Protein AF-A0A1A8B8Q4-F1 (afdb_monomer_lite)

Structure (mmCIF, N/CA/C/O backbone):
data_AF-A0A1A8B8Q4-F1
#
_entry.id   AF-A0A1A8B8Q4-F1
#
loop_
_atom_site.group_PDB
_atom_site.id
_atom_site.type_symbol
_atom_site.label_atom_id
_atom_site.label_alt_id
_atom_site.label_comp_id
_atom_site.label_asym_id
_atom_site.label_entity_id
_atom_site.label_seq_id
_atom_site.pdbx_PDB_ins_code
_atom_site.Cartn_x
_atom_site.Cartn_y
_atom_site.Cartn_z
_atom_site.occupancy
_atom_site.B_iso_or_equiv
_atom_site.auth_seq_id
_atom_site.auth_comp_id
_atom_site.auth_asym_id
_atom_site.auth_atom_id
_atom_site.pdbx_PDB_model_num
ATOM 1 N N . LEU A 1 1 ? 5.101 5.325 -27.011 1.00 56.62 1 LEU A N 1
ATOM 2 C CA . LEU A 1 1 ? 4.707 6.752 -26.921 1.00 56.62 1 LEU A CA 1
ATOM 3 C C . LEU A 1 1 ? 4.190 7.278 -28.256 1.00 56.62 1 LEU A C 1
ATOM 5 O O . LEU A 1 1 ? 3.251 8.052 -28.237 1.00 56.62 1 LEU A O 1
ATOM 9 N N . GLU A 1 2 ? 4.719 6.809 -29.390 1.00 59.22 2 GLU A N 1
ATOM 10 C CA . GLU A 1 2 ? 4.322 7.282 -30.730 1.00 59.22 2 GLU A CA 1
ATOM 11 C C . GLU A 1 2 ? 2.979 6.736 -31.257 1.00 59.22 2 GLU A C 1
ATOM 13 O O . GLU A 1 2 ? 2.455 7.255 -32.233 1.00 59.22 2 GLU A O 1
ATOM 18 N N . SER A 1 3 ? 2.385 5.727 -30.609 1.00 77.69 3 SER A N 1
ATOM 19 C CA . SER A 1 3 ? 1.062 5.183 -30.967 1.00 77.69 3 SER A CA 1
ATOM 20 C C . SER A 1 3 ? -0.109 5.796 -30.185 1.00 77.69 3 SER A C 1
ATOM 22 O O . SER A 1 3 ? -1.248 5.372 -30.359 1.00 77.69 3 SER A O 1
ATOM 24 N N . LEU A 1 4 ? 0.160 6.746 -29.284 1.00 78.12 4 LEU A N 1
ATOM 25 C CA . LEU A 1 4 ? -0.844 7.357 -28.411 1.00 78.12 4 LEU A CA 1
ATOM 26 C C . LEU A 1 4 ? -1.458 8.590 -29.074 1.00 78.12 4 LEU A C 1
ATOM 28 O O . LEU A 1 4 ? -0.743 9.486 -29.515 1.00 78.12 4 LEU A O 1
ATOM 32 N N . GLY A 1 5 ? -2.790 8.655 -29.103 1.00 88.38 5 GLY A N 1
ATOM 33 C CA . GLY A 1 5 ? -3.502 9.837 -29.585 1.00 88.38 5 GLY A CA 1
ATOM 34 C C . GLY A 1 5 ? -3.222 11.068 -28.715 1.00 88.38 5 GLY A C 1
ATOM 35 O O . GLY A 1 5 ? -2.958 10.950 -27.517 1.00 88.38 5 GLY A O 1
ATOM 36 N N . GLN A 1 6 ? -3.327 12.262 -29.305 1.00 87.94 6 GLN A N 1
ATOM 37 C CA . GLN A 1 6 ? -3.013 13.539 -28.647 1.00 87.94 6 GLN A CA 1
ATOM 38 C C . GLN A 1 6 ? -3.714 13.711 -27.288 1.00 87.94 6 GLN A C 1
ATOM 40 O O . GLN A 1 6 ? -3.076 14.125 -26.323 1.00 87.94 6 GLN A O 1
ATOM 45 N N . ASN A 1 7 ? -4.997 13.350 -27.187 1.00 87.69 7 ASN A N 1
ATOM 46 C CA . ASN A 1 7 ? -5.763 13.459 -25.939 1.00 87.69 7 ASN A CA 1
ATOM 47 C C . ASN A 1 7 ? -5.236 12.531 -24.840 1.00 87.69 7 ASN A C 1
ATOM 49 O O . ASN A 1 7 ? -5.174 12.915 -23.674 1.00 87.69 7 ASN A O 1
ATOM 53 N N . GLU A 1 8 ? -4.830 11.317 -25.205 1.00 87.50 8 GLU A N 1
ATOM 54 C CA . GLU A 1 8 ? -4.307 10.342 -24.253 1.00 87.50 8 GLU A CA 1
ATOM 55 C C . GLU A 1 8 ? -2.898 10.735 -23.793 1.00 87.50 8 GLU A C 1
ATOM 57 O O . GLU A 1 8 ? -2.572 10.627 -22.612 1.00 87.50 8 GLU A O 1
ATOM 62 N N . LEU A 1 9 ? -2.085 11.278 -24.705 1.00 86.31 9 LEU A N 1
ATOM 63 C CA . LEU A 1 9 ? -0.777 11.837 -24.379 1.00 86.31 9 LEU A CA 1
ATOM 64 C C . LEU A 1 9 ? -0.899 13.058 -23.456 1.00 86.31 9 LEU A C 1
ATOM 66 O O . LEU A 1 9 ? -0.207 13.116 -22.441 1.00 86.31 9 LEU A O 1
ATOM 70 N N . ALA A 1 10 ? -1.799 13.996 -23.769 1.00 86.25 10 ALA A N 1
ATOM 71 C CA . ALA A 1 10 ? -2.062 15.175 -22.948 1.00 86.25 10 ALA A CA 1
ATOM 72 C C . ALA A 1 10 ? -2.551 14.783 -21.547 1.00 86.25 10 ALA A C 1
ATOM 74 O O . ALA A 1 10 ? -2.015 15.270 -20.558 1.00 86.25 10 ALA A O 1
ATOM 75 N N . SER A 1 11 ? -3.493 13.838 -21.451 1.00 86.44 11 SER A N 1
ATOM 76 C CA . SER A 1 11 ? -3.987 13.329 -20.168 1.00 86.44 11 SER A CA 1
ATOM 77 C C . SER A 1 11 ? -2.879 12.664 -19.342 1.00 86.44 11 SER A C 1
ATOM 79 O O . SER A 1 11 ? -2.730 12.970 -18.159 1.00 86.44 11 SER A O 1
ATOM 81 N N . ARG A 1 12 ? -2.044 11.814 -19.960 1.00 85.69 12 ARG A N 1
ATOM 82 C CA . ARG A 1 12 ? -0.900 11.185 -19.279 1.00 85.69 12 ARG A CA 1
ATOM 83 C C . ARG A 1 12 ? 0.123 12.218 -18.818 1.00 85.69 12 ARG A C 1
ATOM 85 O O . ARG A 1 12 ? 0.610 12.100 -17.700 1.00 85.69 12 ARG A O 1
ATOM 92 N N . LEU A 1 13 ? 0.437 13.225 -19.633 1.00 84.25 13 LEU A N 1
ATOM 93 C CA . LEU A 1 13 ? 1.316 14.331 -19.240 1.00 84.25 13 LEU A CA 1
ATOM 94 C C . LEU A 1 13 ? 0.744 15.085 -18.040 1.00 84.25 13 LEU A C 1
ATOM 96 O O . LEU A 1 13 ? 1.446 15.266 -17.052 1.00 84.25 13 LEU A O 1
ATOM 100 N N . THR A 1 14 ? -0.538 15.452 -18.081 1.00 84.88 14 THR A N 1
ATOM 101 C CA . THR A 1 14 ? -1.205 16.112 -16.955 1.00 84.88 14 THR A CA 1
ATOM 102 C C . THR A 1 14 ? -1.128 15.270 -15.686 1.00 84.88 14 THR A C 1
ATOM 104 O O . THR A 1 14 ? -0.726 15.795 -14.656 1.00 84.88 14 THR A O 1
ATOM 107 N N . LEU A 1 15 ? -1.428 13.970 -15.749 1.00 80.56 15 LEU A N 1
ATOM 108 C CA . LEU A 1 15 ? -1.363 13.083 -14.582 1.00 80.56 15 LEU A CA 1
ATOM 109 C C . LEU A 1 15 ? 0.058 12.914 -14.030 1.00 80.56 15 LEU A C 1
ATOM 111 O O . LEU A 1 15 ? 0.229 12.850 -12.820 1.00 80.56 15 LEU A O 1
ATOM 115 N N . ASN A 1 16 ? 1.076 12.860 -14.893 1.00 76.75 16 ASN A N 1
ATOM 116 C CA . ASN A 1 16 ? 2.469 12.750 -14.449 1.00 76.75 16 ASN A CA 1
ATOM 117 C C . ASN A 1 16 ? 3.023 14.076 -13.900 1.00 76.75 16 ASN A C 1
ATOM 119 O O . ASN A 1 16 ? 3.941 14.056 -13.086 1.00 76.75 16 ASN A O 1
ATOM 123 N N . CYS A 1 17 ? 2.491 15.221 -14.339 1.00 75.06 17 CYS A N 1
ATOM 124 C CA . CYS A 1 17 ? 2.943 16.549 -13.914 1.00 75.06 17 CYS A CA 1
ATOM 125 C C . CYS A 1 17 ? 2.087 17.167 -12.795 1.00 75.06 17 CYS A C 1
ATOM 127 O O . CYS A 1 17 ? 2.469 18.193 -12.231 1.00 75.06 17 CYS A O 1
ATOM 129 N N . GLN A 1 18 ? 0.931 16.584 -12.472 1.00 79.19 18 GLN A N 1
ATOM 130 C CA . GLN A 1 18 ? 0.123 16.996 -11.330 1.00 79.19 18 GLN A CA 1
ATOM 131 C C . GLN A 1 18 ? 0.623 16.316 -10.058 1.00 79.19 18 GLN A C 1
ATOM 133 O O . GLN A 1 18 ? 0.455 15.114 -9.857 1.00 79.19 18 GLN A O 1
ATOM 138 N N . ASN A 1 19 ? 1.190 17.118 -9.158 1.00 68.81 19 ASN A N 1
ATOM 139 C CA . ASN A 1 19 ? 1.549 16.661 -7.823 1.00 68.81 19 ASN A CA 1
ATOM 140 C C . ASN A 1 19 ? 0.282 16.260 -7.062 1.00 68.81 19 ASN A C 1
ATOM 142 O O . ASN A 1 19 ? -0.513 17.107 -6.655 1.00 68.81 19 ASN A O 1
ATOM 146 N N . SER A 1 20 ? 0.105 14.958 -6.861 1.00 69.69 20 SER A N 1
ATOM 147 C CA . SER A 1 20 ? -0.938 14.426 -5.990 1.00 69.69 20 SER A CA 1
ATOM 148 C C . SER A 1 20 ? -0.406 14.393 -4.562 1.00 69.69 20 SER A C 1
ATOM 150 O O . SER A 1 20 ? 0.522 13.648 -4.254 1.00 69.69 20 SER A O 1
ATOM 152 N N . TYR A 1 21 ? -0.969 15.233 -3.696 1.00 80.06 21 TYR A N 1
ATOM 153 C CA . TYR A 1 21 ? -0.596 15.288 -2.287 1.00 80.06 21 TYR A CA 1
ATOM 154 C C . TYR A 1 21 ? -1.553 14.443 -1.452 1.00 80.06 21 TYR A C 1
ATOM 156 O O . TYR A 1 21 ? -2.771 14.609 -1.518 1.00 80.06 21 TYR A O 1
ATOM 164 N N . VAL A 1 22 ? -0.994 13.550 -0.640 1.00 79.25 22 VAL A N 1
ATOM 165 C CA . VAL A 1 22 ? -1.758 12.842 0.386 1.00 79.25 22 VAL A CA 1
ATOM 166 C C . VAL A 1 22 ? -1.804 13.724 1.618 1.00 79.25 22 VAL A C 1
ATOM 168 O O . VAL A 1 22 ? -0.760 14.068 2.155 1.00 79.25 22 VAL A O 1
ATOM 171 N N . GLU A 1 23 ? -3.005 14.040 2.090 1.00 84.00 23 GLU A N 1
ATOM 172 C CA . GLU A 1 23 ? -3.235 14.770 3.335 1.00 84.00 23 GLU A CA 1
ATOM 173 C C . GLU A 1 23 ? -3.130 13.824 4.548 1.00 84.00 23 GLU A C 1
ATOM 175 O O . GLU A 1 23 ? -4.103 13.129 4.863 1.00 84.00 23 GLU A O 1
ATOM 180 N N . PRO A 1 24 ? -2.000 13.791 5.290 1.00 80.88 24 PRO A N 1
ATOM 181 C CA . PRO A 1 24 ? -1.750 12.753 6.299 1.00 80.88 24 PRO A CA 1
ATOM 182 C C . PRO A 1 24 ? -2.747 12.790 7.461 1.00 80.88 24 PRO A C 1
ATOM 184 O O . PRO A 1 24 ? -3.031 11.784 8.105 1.00 80.88 24 PRO A O 1
ATOM 187 N N . HIS A 1 25 ? -3.323 13.965 7.716 1.00 81.88 25 HIS A N 1
ATOM 188 C CA . HIS A 1 25 ? -4.315 14.168 8.762 1.00 81.88 25 HIS A CA 1
ATOM 189 C C . HIS A 1 25 ? -5.646 13.453 8.475 1.00 81.88 25 HIS A C 1
ATOM 191 O O . HIS A 1 25 ? -6.337 13.089 9.422 1.00 81.88 25 HIS A O 1
ATOM 197 N N . LYS A 1 26 ? -5.995 13.201 7.203 1.00 84.12 26 LYS A N 1
ATOM 198 C CA . LYS A 1 26 ? -7.239 12.501 6.822 1.00 84.12 26 LYS A CA 1
ATOM 199 C C . LYS A 1 26 ? -7.137 10.980 6.919 1.00 84.12 26 LYS A C 1
ATOM 201 O O . LYS A 1 26 ? -8.153 10.302 7.003 1.00 84.12 26 LYS A O 1
ATOM 206 N N . ILE A 1 27 ? -5.919 10.446 6.911 1.00 83.56 27 ILE A N 1
ATOM 207 C CA . ILE A 1 27 ? -5.633 9.002 6.897 1.00 83.56 27 ILE A CA 1
ATOM 208 C C . ILE A 1 27 ? -5.118 8.482 8.244 1.00 83.56 27 ILE A C 1
ATOM 210 O O . ILE A 1 27 ? -4.761 7.313 8.356 1.00 83.56 27 ILE A O 1
ATOM 214 N N . LYS A 1 28 ? -5.080 9.336 9.274 1.00 80.44 28 LYS A N 1
ATOM 215 C CA . LYS A 1 28 ? -4.503 9.015 10.586 1.00 80.44 28 LYS A CA 1
ATOM 216 C C . LYS A 1 28 ? -5.139 7.786 11.245 1.00 80.44 28 LYS A C 1
ATOM 218 O O . LYS A 1 28 ? -4.421 7.000 11.858 1.00 80.44 28 LYS A O 1
ATOM 223 N N . ASP A 1 29 ? -6.450 7.623 11.082 1.00 85.75 29 ASP A N 1
ATOM 224 C CA . ASP A 1 29 ? -7.231 6.539 11.693 1.00 85.75 29 ASP A CA 1
ATOM 225 C C . ASP A 1 29 ? -7.477 5.363 10.731 1.00 85.75 29 ASP A C 1
ATOM 227 O O . ASP A 1 29 ? -8.265 4.460 11.015 1.00 85.75 29 ASP A O 1
ATOM 231 N N . VAL A 1 30 ? -6.798 5.356 9.580 1.00 89.44 30 VAL A N 1
ATOM 232 C CA . VAL A 1 30 ? -6.851 4.259 8.613 1.00 89.44 30 VAL A CA 1
ATOM 233 C C . VAL A 1 30 ? -5.675 3.327 8.871 1.00 89.44 30 VAL A C 1
ATOM 235 O O . VAL A 1 30 ? -4.518 3.745 8.907 1.00 89.44 30 VAL A O 1
ATOM 238 N N . ALA A 1 31 ? -5.952 2.034 9.025 1.00 93.00 31 ALA A N 1
ATOM 239 C CA . ALA A 1 31 ? -4.888 1.047 9.100 1.00 93.00 31 ALA A CA 1
ATOM 240 C C . ALA A 1 31 ? -4.214 0.924 7.726 1.00 93.00 31 ALA A C 1
ATOM 242 O O . ALA A 1 31 ? -4.850 0.552 6.743 1.00 93.00 31 ALA A O 1
ATOM 243 N N . VAL A 1 32 ? -2.912 1.203 7.665 1.00 94.75 32 VAL A N 1
ATOM 244 C CA . VAL A 1 32 ? -2.112 1.133 6.436 1.00 94.75 32 VAL A CA 1
ATOM 245 C C . VAL A 1 32 ? -1.000 0.102 6.610 1.00 94.75 32 VAL A C 1
ATOM 247 O O . VAL A 1 32 ? -0.415 -0.052 7.686 1.00 94.75 32 VAL A O 1
ATOM 250 N N . THR A 1 33 ? -0.704 -0.650 5.553 1.00 96.00 33 THR A N 1
ATOM 251 C CA . THR A 1 33 ? 0.463 -1.534 5.492 1.00 96.00 33 THR A CA 1
ATOM 252 C C . THR A 1 33 ? 1.207 -1.278 4.197 1.00 96.00 33 THR A C 1
ATOM 254 O O . THR A 1 33 ? 0.634 -1.396 3.120 1.00 96.00 33 THR A O 1
ATOM 257 N N . ILE A 1 34 ? 2.477 -0.909 4.321 1.00 95.06 34 ILE A N 1
ATOM 258 C CA . ILE A 1 34 ? 3.379 -0.681 3.199 1.00 95.06 34 ILE A CA 1
ATOM 259 C C . ILE A 1 34 ? 4.200 -1.951 3.014 1.00 95.06 34 ILE A C 1
ATOM 261 O O . ILE A 1 34 ? 4.925 -2.356 3.924 1.00 95.06 34 ILE A O 1
ATOM 265 N N . ILE A 1 35 ? 4.071 -2.574 1.844 1.00 94.94 35 ILE A N 1
ATOM 266 C CA . ILE A 1 35 ? 4.904 -3.701 1.427 1.00 94.94 35 ILE A CA 1
ATOM 267 C C . ILE A 1 35 ? 6.001 -3.134 0.525 1.00 94.94 35 ILE A C 1
ATOM 269 O O . ILE A 1 35 ? 5.703 -2.657 -0.568 1.00 94.94 35 ILE A O 1
ATOM 273 N N . ASP A 1 36 ? 7.245 -3.155 0.995 1.00 91.75 36 ASP A N 1
ATOM 274 C CA . ASP A 1 36 ? 8.405 -2.610 0.282 1.00 91.75 36 ASP A CA 1
ATOM 275 C C . ASP A 1 36 ? 9.443 -3.701 0.012 1.00 91.75 36 ASP A C 1
ATOM 277 O O . ASP A 1 36 ? 9.571 -4.666 0.767 1.00 91.75 36 ASP A O 1
ATOM 281 N N . VAL A 1 37 ? 10.198 -3.531 -1.068 1.00 90.62 37 VAL A N 1
ATOM 282 C CA . VAL A 1 37 ? 11.264 -4.437 -1.491 1.00 90.62 37 VAL A CA 1
ATOM 283 C C . VAL A 1 37 ? 12.607 -3.723 -1.374 1.00 90.62 37 VAL A C 1
ATOM 285 O O . VAL A 1 37 ? 12.739 -2.569 -1.783 1.00 90.62 37 VAL A O 1
ATOM 288 N N . PHE A 1 38 ? 13.609 -4.409 -0.823 1.00 84.69 38 PHE A N 1
ATOM 289 C CA . PHE A 1 38 ? 14.952 -3.850 -0.623 1.00 84.69 38 PHE A CA 1
ATOM 290 C C . PHE A 1 38 ? 15.910 -3.992 -1.816 1.00 84.69 38 PHE A C 1
ATOM 292 O O . PHE A 1 38 ? 17.041 -3.517 -1.734 1.00 84.69 38 PHE A O 1
ATOM 299 N N . ASP A 1 39 ? 15.501 -4.635 -2.908 1.00 83.19 39 ASP A N 1
ATOM 300 C CA . ASP A 1 39 ? 16.323 -4.731 -4.116 1.00 83.19 39 ASP A CA 1
ATOM 301 C C . ASP A 1 39 ? 16.189 -3.482 -5.009 1.00 83.19 39 ASP A C 1
ATOM 303 O O . ASP A 1 39 ? 15.520 -2.503 -4.666 1.00 83.19 39 ASP A O 1
ATOM 307 N N . GLN A 1 40 ? 16.884 -3.482 -6.152 1.00 73.81 40 GLN A N 1
ATOM 308 C CA . GLN A 1 40 ? 16.748 -2.410 -7.135 1.00 73.81 40 GLN A CA 1
ATOM 309 C C . GLN A 1 40 ? 15.316 -2.378 -7.684 1.00 73.81 40 GLN A C 1
ATOM 311 O O . GLN A 1 40 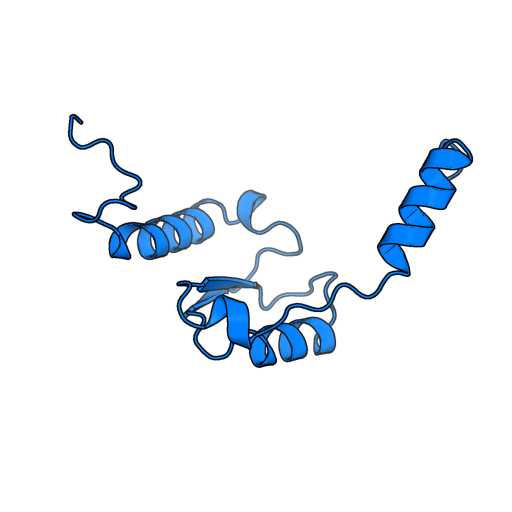? 14.923 -3.195 -8.519 1.00 73.81 40 GLN A O 1
ATOM 316 N N . SER A 1 41 ? 14.557 -1.383 -7.232 1.00 76.44 41 SER A N 1
ATOM 317 C CA . SER A 1 41 ? 13.252 -1.014 -7.770 1.00 76.44 41 SER A CA 1
ATOM 318 C C . SER A 1 41 ? 13.344 0.273 -8.594 1.00 76.44 41 SER A C 1
ATOM 320 O O . SER A 1 41 ? 14.231 1.093 -8.389 1.00 76.44 41 SER A O 1
ATOM 322 N N . ALA A 1 42 ? 12.383 0.486 -9.487 1.00 78.50 42 ALA A N 1
ATOM 323 C CA . ALA A 1 42 ? 12.221 1.697 -10.286 1.00 78.50 42 ALA A CA 1
ATOM 324 C C . ALA A 1 42 ? 11.830 2.924 -9.443 1.00 78.50 42 ALA A C 1
ATOM 326 O O . ALA A 1 42 ? 11.989 4.053 -9.898 1.00 78.50 42 ALA A O 1
ATOM 327 N N . LEU A 1 43 ? 11.314 2.712 -8.228 1.00 79.62 43 LEU A N 1
ATOM 328 C CA . LEU A 1 43 ? 11.040 3.784 -7.275 1.00 79.62 43 LEU A CA 1
ATOM 329 C C . LEU A 1 43 ? 12.340 4.270 -6.634 1.00 79.62 43 LEU A C 1
ATOM 331 O O . LEU A 1 43 ? 13.114 3.462 -6.113 1.00 79.62 43 LEU A O 1
ATOM 335 N N . SER A 1 44 ? 12.540 5.589 -6.645 1.00 83.75 44 SER A N 1
ATOM 336 C CA . SER A 1 44 ? 13.691 6.229 -6.012 1.00 83.75 44 SER A CA 1
ATOM 337 C C . SER A 1 44 ? 13.615 6.130 -4.485 1.00 83.75 44 SER A C 1
ATOM 339 O O . SER A 1 44 ? 12.533 5.976 -3.906 1.00 83.75 44 SER A O 1
ATOM 341 N N . LEU A 1 45 ? 14.770 6.215 -3.821 1.00 85.31 45 LEU A N 1
ATOM 342 C CA . LEU A 1 45 ? 14.841 6.152 -2.362 1.00 85.31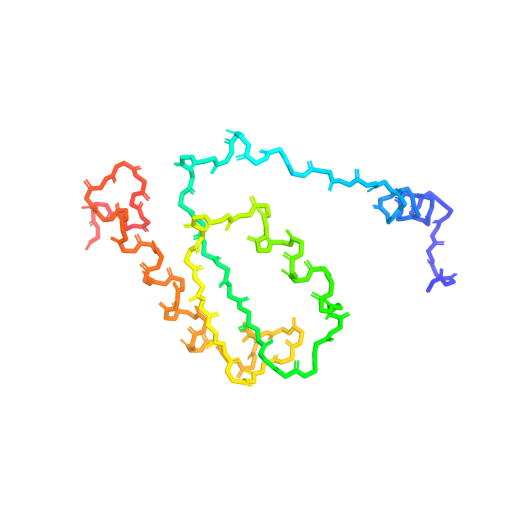 45 LEU A CA 1
ATOM 343 C C . LEU A 1 45 ? 14.089 7.325 -1.720 1.00 85.31 45 LEU A C 1
ATOM 345 O O . LEU A 1 45 ? 13.362 7.132 -0.752 1.00 85.31 45 LEU A O 1
ATOM 349 N N . GLU A 1 46 ? 14.190 8.513 -2.310 1.00 87.62 46 GLU A N 1
ATOM 350 C CA . GLU A 1 46 ? 13.534 9.732 -1.837 1.00 87.62 46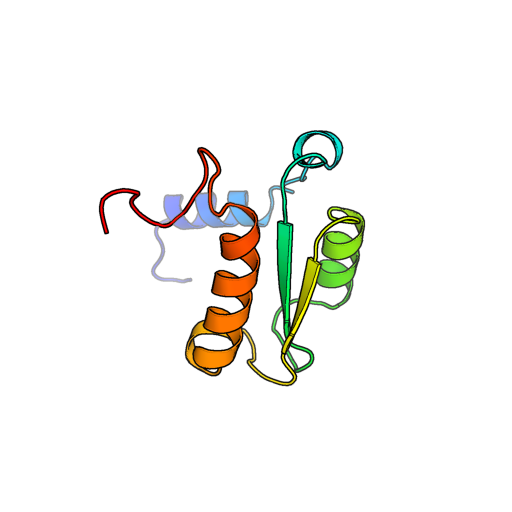 GLU A CA 1
ATOM 351 C C . GLU A 1 46 ? 12.010 9.569 -1.835 1.00 87.62 46 GLU A C 1
ATOM 353 O O . GLU A 1 46 ? 11.349 9.904 -0.855 1.00 87.62 46 GLU A O 1
ATOM 358 N N . ALA A 1 47 ? 11.443 8.980 -2.895 1.00 85.56 47 ALA A N 1
ATOM 359 C CA . ALA A 1 47 ? 10.010 8.702 -2.960 1.00 85.56 47 ALA A CA 1
ATOM 360 C C . ALA A 1 47 ? 9.564 7.725 -1.857 1.00 85.56 47 ALA A C 1
ATOM 362 O O . ALA A 1 47 ? 8.498 7.902 -1.260 1.00 85.56 47 ALA A O 1
ATOM 363 N N . LYS A 1 48 ? 10.388 6.712 -1.547 1.00 87.94 48 LYS A N 1
ATOM 364 C CA . LYS A 1 48 ? 10.118 5.773 -0.447 1.00 87.94 48 LYS A CA 1
ATOM 365 C C . LYS A 1 48 ? 10.169 6.473 0.911 1.00 87.94 48 LYS A C 1
ATOM 367 O O . LYS A 1 48 ? 9.285 6.263 1.741 1.00 87.94 48 LYS A O 1
ATOM 372 N N . GLU A 1 49 ? 11.166 7.322 1.138 1.00 90.06 49 GLU A N 1
ATOM 373 C CA . GLU A 1 49 ? 11.303 8.079 2.383 1.00 90.06 49 GLU A CA 1
ATOM 374 C C . GLU A 1 49 ? 10.149 9.063 2.598 1.00 90.06 49 GLU A C 1
ATOM 376 O O . GLU A 1 49 ? 9.605 9.129 3.701 1.00 90.06 49 GLU A O 1
ATOM 381 N N . GLU A 1 50 ? 9.721 9.780 1.558 1.00 89.31 50 GLU A N 1
ATOM 382 C CA . GLU A 1 50 ? 8.557 10.668 1.632 1.00 89.31 50 GLU A CA 1
ATOM 383 C C . GLU A 1 50 ? 7.270 9.890 1.930 1.00 89.31 50 GLU A C 1
ATOM 385 O O . GLU A 1 50 ? 6.501 10.279 2.812 1.00 89.31 50 GLU A O 1
ATOM 390 N N . MET A 1 51 ? 7.062 8.733 1.291 1.00 89.50 51 MET A N 1
ATOM 391 C CA . MET A 1 51 ? 5.944 7.844 1.624 1.00 89.50 51 MET A CA 1
ATOM 392 C C . MET A 1 51 ? 5.983 7.446 3.108 1.00 89.50 51 MET A C 1
ATOM 394 O O . MET A 1 51 ? 4.971 7.515 3.803 1.00 89.50 51 MET A O 1
ATOM 398 N N . TYR A 1 52 ? 7.149 7.093 3.644 1.00 91.00 52 TYR A N 1
ATOM 399 C CA . TYR A 1 52 ? 7.285 6.762 5.061 1.00 91.00 52 TYR A CA 1
ATOM 400 C C . TYR A 1 52 ? 6.983 7.929 6.008 1.00 91.00 52 TYR A C 1
ATOM 402 O O . TYR A 1 52 ? 6.479 7.684 7.106 1.00 91.00 52 TYR A O 1
ATOM 410 N N . LYS A 1 53 ? 7.244 9.175 5.598 1.00 89.75 53 LYS A N 1
ATOM 411 C CA . LYS A 1 53 ? 6.890 10.382 6.365 1.00 89.75 53 LYS A CA 1
ATOM 412 C C . LYS A 1 53 ? 5.389 10.662 6.339 1.00 89.75 53 LYS A C 1
ATOM 414 O O . LYS A 1 53 ? 4.830 11.048 7.363 1.00 89.75 53 LYS A O 1
ATOM 419 N N . LEU A 1 54 ? 4.735 10.451 5.195 1.00 89.25 54 LEU A N 1
ATOM 420 C CA . LEU A 1 54 ? 3.292 10.670 5.032 1.00 89.25 54 LEU A CA 1
ATOM 421 C C . LEU A 1 54 ? 2.450 9.619 5.771 1.00 89.25 54 LEU A C 1
ATOM 423 O O . LEU A 1 54 ? 1.333 9.914 6.192 1.00 89.25 54 LEU A O 1
ATOM 427 N N . TYR A 1 55 ? 2.994 8.415 5.974 1.00 91.44 55 TYR A N 1
ATOM 428 C CA . TYR A 1 55 ? 2.322 7.298 6.641 1.00 91.44 55 TYR A CA 1
ATOM 429 C C . TYR A 1 55 ? 3.096 6.813 7.885 1.00 91.44 55 TYR A C 1
ATOM 431 O O . TYR A 1 55 ? 3.539 5.661 7.933 1.00 91.44 55 TYR A O 1
ATOM 439 N N . PRO A 1 56 ? 3.251 7.651 8.929 1.00 89.00 56 PRO A N 1
ATOM 440 C CA . PRO A 1 56 ? 4.124 7.346 10.066 1.00 89.00 56 PRO A CA 1
ATOM 441 C C . PRO A 1 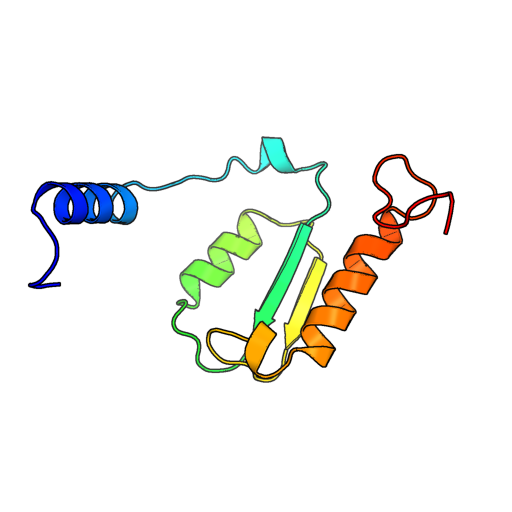56 ? 3.653 6.140 10.893 1.00 89.00 56 PRO A C 1
ATOM 443 O O . PRO A 1 56 ? 4.472 5.431 11.471 1.00 89.00 56 PRO A O 1
ATOM 446 N N . ASN A 1 57 ? 2.342 5.877 10.915 1.00 90.62 57 ASN A N 1
ATOM 447 C CA . ASN A 1 57 ? 1.736 4.779 11.676 1.00 90.62 57 ASN A CA 1
ATOM 448 C C . ASN A 1 57 ? 1.530 3.502 10.843 1.00 90.62 57 ASN A C 1
ATOM 450 O O . ASN A 1 57 ? 0.949 2.533 11.336 1.00 90.62 57 ASN A O 1
ATOM 454 N N . ALA A 1 58 ? 1.948 3.489 9.573 1.00 93.81 58 ALA A N 1
ATOM 455 C CA . ALA A 1 58 ? 1.777 2.316 8.728 1.00 93.81 58 ALA A CA 1
ATOM 456 C C . ALA A 1 58 ? 2.669 1.162 9.194 1.00 93.81 58 ALA A C 1
ATOM 458 O O . ALA A 1 58 ? 3.849 1.338 9.506 1.00 93.81 58 ALA A O 1
ATOM 459 N N . ARG A 1 59 ? 2.123 -0.057 9.161 1.00 94.56 59 ARG A N 1
ATOM 460 C CA . ARG A 1 59 ? 2.937 -1.268 9.319 1.00 94.56 59 ARG A CA 1
ATOM 461 C C . ARG A 1 59 ? 3.847 -1.415 8.105 1.00 94.56 59 ARG A C 1
ATOM 463 O O . ARG A 1 59 ? 3.403 -1.202 6.979 1.00 94.56 59 ARG A O 1
ATOM 470 N N . ARG A 1 60 ? 5.096 -1.816 8.324 1.00 93.62 60 ARG A N 1
ATOM 471 C CA . ARG A 1 60 ? 6.074 -2.031 7.253 1.00 93.62 60 ARG A CA 1
ATOM 472 C C . ARG A 1 60 ? 6.355 -3.515 7.097 1.00 93.62 60 ARG A C 1
ATOM 474 O O . ARG A 1 60 ? 6.718 -4.189 8.057 1.00 93.62 60 ARG A O 1
ATOM 481 N N . ALA A 1 61 ? 6.162 -4.006 5.886 1.00 94.44 61 ALA A N 1
ATOM 482 C CA . ALA A 1 61 ? 6.416 -5.374 5.484 1.00 94.44 61 ALA A CA 1
ATOM 483 C C . ALA A 1 61 ? 7.533 -5.358 4.443 1.00 94.44 61 ALA A C 1
ATOM 485 O O . ALA A 1 61 ? 7.344 -4.858 3.338 1.00 94.44 61 ALA A O 1
ATOM 486 N N . HIS A 1 62 ? 8.707 -5.863 4.811 1.00 91.81 62 HIS A N 1
ATOM 487 C CA . HIS A 1 62 ? 9.881 -5.802 3.950 1.00 91.81 62 HIS A CA 1
ATOM 488 C C . HIS A 1 62 ? 10.155 -7.147 3.286 1.00 91.81 62 HIS A C 1
ATOM 490 O O . HIS A 1 62 ? 10.353 -8.155 3.964 1.00 91.81 62 HIS A O 1
ATOM 496 N N . LEU A 1 63 ? 10.228 -7.133 1.959 1.00 92.38 63 LEU A N 1
ATOM 497 C CA . LEU A 1 63 ? 10.650 -8.255 1.135 1.00 92.38 63 LEU A CA 1
ATOM 498 C C . LEU A 1 63 ? 12.127 -8.094 0.784 1.00 92.38 63 LEU A C 1
ATOM 500 O O . LEU A 1 63 ? 12.583 -7.017 0.395 1.00 92.38 63 LEU A O 1
ATOM 504 N N . LYS A 1 64 ? 12.891 -9.185 0.887 1.00 90.44 64 LYS A N 1
ATOM 505 C CA . LYS A 1 64 ? 14.324 -9.163 0.551 1.00 90.44 64 LYS A CA 1
ATOM 506 C C . LYS A 1 64 ? 14.567 -8.895 -0.935 1.00 90.44 64 LYS A C 1
ATOM 508 O O . LYS A 1 64 ? 15.545 -8.251 -1.284 1.00 90.44 64 LYS A O 1
ATOM 513 N N . THR A 1 65 ? 13.703 -9.437 -1.792 1.00 90.00 65 THR A N 1
ATOM 514 C CA . THR A 1 65 ? 13.762 -9.319 -3.258 1.00 90.00 65 THR A CA 1
ATOM 515 C C . THR A 1 65 ? 12.345 -9.338 -3.816 1.00 90.00 65 THR A C 1
ATOM 517 O O . THR A 1 65 ? 11.440 -9.814 -3.136 1.00 90.00 65 THR A O 1
ATOM 520 N N . GLY A 1 66 ? 12.141 -8.859 -5.036 1.00 87.75 66 GLY A N 1
ATOM 521 C CA . GLY A 1 66 ? 10.816 -8.757 -5.643 1.00 87.75 66 GLY A CA 1
ATOM 522 C C . GLY A 1 66 ? 10.721 -7.781 -6.820 1.00 87.75 66 GLY A C 1
ATOM 523 O O . GLY A 1 66 ? 9.749 -7.829 -7.578 1.00 87.75 66 GLY A O 1
ATOM 524 N N . GLY A 1 67 ? 11.726 -6.924 -7.010 1.00 89.31 67 GLY A N 1
ATOM 525 C CA . GLY A 1 67 ? 11.732 -5.893 -8.039 1.00 89.31 67 GLY A CA 1
ATOM 526 C C . GLY A 1 67 ? 10.488 -5.001 -7.980 1.00 89.31 67 GLY A C 1
ATOM 527 O O . GLY A 1 67 ? 9.932 -4.723 -6.920 1.00 89.31 67 GLY A O 1
ATOM 528 N N . ASN A 1 68 ? 10.015 -4.573 -9.152 1.00 88.56 68 ASN A N 1
ATOM 529 C CA . ASN A 1 68 ? 8.886 -3.640 -9.272 1.00 88.56 68 ASN A CA 1
ATOM 530 C C . ASN A 1 68 ? 7.512 -4.268 -9.021 1.00 88.56 68 ASN A C 1
ATOM 532 O O . ASN A 1 68 ? 6.547 -3.555 -8.754 1.00 88.56 68 ASN A O 1
ATOM 536 N N . PHE A 1 69 ? 7.406 -5.593 -9.138 1.00 91.75 69 PHE A N 1
ATOM 537 C CA . PHE A 1 69 ? 6.131 -6.309 -9.097 1.00 91.75 69 PHE A CA 1
ATOM 538 C C . PHE A 1 69 ? 6.212 -7.502 -8.135 1.00 91.75 69 PHE A C 1
ATOM 540 O O . PHE A 1 69 ? 6.075 -8.654 -8.561 1.00 91.75 69 PHE A O 1
ATOM 547 N N . PRO A 1 70 ? 6.415 -7.254 -6.825 1.00 92.44 70 PRO A N 1
ATOM 548 C CA . PRO A 1 70 ? 6.598 -8.314 -5.833 1.00 92.44 70 PRO A CA 1
ATOM 549 C C . PRO A 1 70 ? 5.412 -9.282 -5.754 1.00 92.44 70 PRO A C 1
ATOM 551 O O . PRO A 1 70 ? 5.590 -10.451 -5.427 1.00 92.44 70 PRO A O 1
ATOM 554 N N . TYR A 1 71 ? 4.203 -8.838 -6.109 1.00 93.81 71 TYR A N 1
ATOM 555 C CA . TYR A 1 71 ? 3.010 -9.687 -6.145 1.00 93.81 71 TYR A CA 1
ATOM 556 C C . TYR A 1 71 ? 3.058 -10.776 -7.231 1.00 93.81 71 TYR A C 1
ATOM 558 O O . TYR A 1 71 ? 2.332 -11.759 -7.117 1.00 93.81 71 TYR A O 1
ATOM 566 N N . LEU A 1 72 ? 3.913 -10.642 -8.254 1.00 94.81 72 LEU A N 1
ATOM 567 C CA . LEU A 1 72 ? 4.107 -11.668 -9.286 1.00 94.81 72 LEU A CA 1
ATOM 568 C C . LEU A 1 72 ? 5.200 -12.668 -8.895 1.00 94.81 72 LEU A C 1
ATOM 570 O O . LEU A 1 72 ? 5.013 -13.873 -9.026 1.00 94.81 72 LEU A O 1
ATOM 574 N N . CYS A 1 73 ? 6.344 -12.183 -8.409 1.00 92.38 73 CYS A N 1
ATOM 575 C CA . CYS A 1 73 ? 7.533 -13.011 -8.170 1.00 92.38 73 CYS A CA 1
ATOM 576 C C . CYS A 1 73 ? 7.666 -13.522 -6.724 1.00 92.38 73 CYS A C 1
ATOM 578 O O . CYS A 1 73 ? 8.312 -14.544 -6.494 1.00 92.38 73 CYS A O 1
ATOM 580 N N . ARG A 1 74 ? 7.045 -12.844 -5.750 1.00 94.81 74 ARG A N 1
ATOM 581 C CA . ARG A 1 74 ? 6.998 -13.198 -4.319 1.00 94.81 74 ARG A CA 1
ATOM 582 C C . ARG A 1 74 ? 5.557 -13.246 -3.813 1.00 94.81 74 ARG A C 1
ATOM 584 O O . ARG A 1 74 ? 5.255 -12.824 -2.697 1.00 94.81 74 ARG A O 1
ATOM 591 N N . SER A 1 75 ? 4.662 -13.789 -4.636 1.00 95.94 75 SER A N 1
ATOM 592 C CA . SER A 1 75 ? 3.221 -13.847 -4.368 1.00 95.94 75 SER A CA 1
ATOM 593 C C . SER A 1 75 ? 2.884 -14.468 -3.009 1.00 95.94 75 SER A C 1
ATOM 595 O O . SER A 1 75 ? 2.020 -13.953 -2.309 1.00 95.94 75 SER A O 1
ATOM 597 N N . ALA A 1 76 ? 3.599 -15.514 -2.580 1.00 96.31 76 ALA A N 1
ATOM 598 C CA . ALA A 1 76 ? 3.390 -16.135 -1.271 1.00 96.31 76 ALA A CA 1
ATOM 599 C C . ALA A 1 76 ? 3.651 -15.169 -0.097 1.00 96.31 76 ALA A C 1
ATOM 601 O O . ALA A 1 76 ? 2.833 -15.078 0.817 1.00 96.31 76 ALA A O 1
ATOM 602 N N . GLU A 1 77 ? 4.758 -14.421 -0.133 1.00 95.81 77 GLU A N 1
ATOM 603 C CA . GLU A 1 77 ? 5.115 -13.457 0.918 1.00 95.81 77 GLU A CA 1
ATOM 604 C C . GLU A 1 77 ? 4.167 -12.252 0.904 1.00 95.81 77 GLU A C 1
ATOM 606 O O . GLU A 1 77 ? 3.671 -11.835 1.951 1.00 95.81 77 GLU A O 1
ATOM 611 N N . VAL A 1 78 ? 3.842 -11.733 -0.284 1.00 96.62 78 VAL A N 1
ATOM 612 C CA . VAL A 1 78 ? 2.863 -10.646 -0.438 1.00 96.62 78 VAL A CA 1
ATOM 613 C C . VAL A 1 78 ? 1.495 -11.064 0.103 1.00 96.62 78 VAL A C 1
ATOM 615 O O . VAL A 1 78 ? 0.905 -10.340 0.906 1.00 96.62 78 VAL A O 1
ATOM 618 N N . ASN A 1 79 ? 1.011 -12.254 -0.265 1.00 96.56 79 ASN A N 1
ATOM 619 C CA . ASN A 1 79 ? -0.267 -12.780 0.212 1.00 96.56 79 ASN A CA 1
ATOM 620 C C . ASN A 1 79 ? -0.282 -12.941 1.733 1.00 96.56 79 ASN A C 1
ATOM 622 O O . ASN A 1 79 ? -1.288 -12.622 2.367 1.00 96.56 79 ASN A O 1
ATOM 626 N N . LEU A 1 80 ? 0.824 -13.386 2.335 1.00 96.50 80 LEU A N 1
ATOM 627 C CA . LEU A 1 80 ? 0.945 -13.472 3.788 1.00 96.50 80 LEU A CA 1
ATOM 628 C C . LEU A 1 80 ? 0.755 -12.098 4.446 1.00 96.50 80 LEU A C 1
ATOM 630 O O . LEU A 1 80 ? -0.024 -11.977 5.393 1.00 96.50 80 LEU A O 1
ATOM 634 N N . TYR A 1 81 ? 1.418 -11.056 3.942 1.00 97.19 81 TYR A N 1
ATOM 635 C CA . TYR A 1 81 ? 1.270 -9.708 4.493 1.00 97.19 81 TYR A CA 1
ATOM 636 C C . TYR A 1 81 ? -0.136 -9.141 4.306 1.00 97.19 81 TYR A C 1
ATOM 638 O O . TYR A 1 81 ? -0.661 -8.519 5.232 1.00 97.19 81 TYR A O 1
ATOM 646 N N . ILE A 1 82 ? -0.779 -9.414 3.167 1.00 96.56 82 ILE A N 1
ATOM 647 C CA . ILE A 1 82 ? -2.186 -9.058 2.941 1.00 96.56 82 ILE A CA 1
ATOM 648 C C . ILE A 1 82 ? -3.078 -9.754 3.974 1.00 96.56 82 ILE A C 1
ATOM 650 O O . ILE A 1 82 ? -3.882 -9.099 4.632 1.00 96.56 82 ILE A O 1
ATOM 654 N N . GLN A 1 83 ? -2.909 -11.061 4.190 1.00 95.69 83 GLN A N 1
ATOM 655 C CA . GLN A 1 83 ? -3.687 -11.789 5.195 1.00 95.69 83 GLN A CA 1
ATOM 656 C C . GLN A 1 83 ? -3.467 -11.235 6.607 1.00 95.69 83 GLN A C 1
ATOM 658 O O . GLN A 1 83 ? -4.428 -11.060 7.351 1.00 95.69 83 GLN A O 1
ATOM 663 N N . ILE A 1 84 ? -2.222 -10.938 6.992 1.00 96.00 84 ILE A N 1
ATOM 664 C CA . ILE A 1 84 ? -1.905 -10.342 8.301 1.00 96.00 84 ILE A CA 1
ATOM 665 C C . ILE A 1 84 ? -2.578 -8.974 8.454 1.00 96.00 84 ILE A C 1
ATOM 667 O O . ILE A 1 84 ? -3.108 -8.667 9.525 1.00 96.00 84 ILE A O 1
ATOM 671 N N . HIS A 1 85 ? -2.577 -8.162 7.396 1.00 96.38 85 HIS A N 1
ATOM 672 C CA . HIS A 1 85 ? -3.286 -6.891 7.382 1.00 96.38 85 HIS A CA 1
ATOM 673 C C . HIS A 1 85 ? -4.795 -7.094 7.565 1.00 96.38 85 HIS A C 1
ATOM 675 O O . HIS A 1 85 ? -5.396 -6.430 8.401 1.00 96.38 85 HIS A O 1
ATOM 681 N N . LEU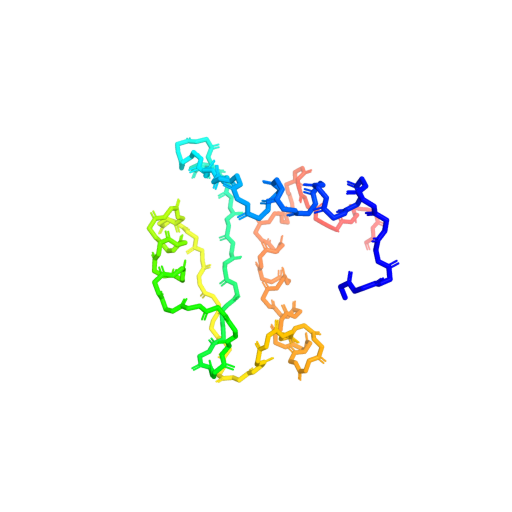 A 1 86 ? -5.415 -8.036 6.852 1.00 95.88 86 LEU A N 1
ATOM 682 C CA . LEU A 1 86 ? -6.862 -8.263 6.927 1.00 95.88 86 LEU A CA 1
ATOM 683 C C . LEU A 1 86 ? -7.316 -8.875 8.261 1.00 95.88 86 LEU A C 1
ATOM 685 O O . LEU A 1 86 ? -8.402 -8.552 8.747 1.00 95.88 86 LEU A O 1
ATOM 689 N N . ARG A 1 87 ? -6.475 -9.696 8.904 1.00 94.69 87 ARG A N 1
ATOM 690 C CA . ARG A 1 87 ? -6.792 -10.335 10.195 1.00 94.69 87 ARG A CA 1
ATOM 691 C C . ARG A 1 87 ? -7.161 -9.350 11.296 1.00 94.69 87 ARG A C 1
ATOM 693 O O . ARG A 1 87 ? -7.950 -9.697 12.167 1.00 94.69 87 ARG A O 1
ATOM 700 N N . GLN A 1 88 ? -6.633 -8.127 11.263 1.00 93.50 88 GLN A N 1
ATOM 701 C CA . GLN A 1 88 ? -6.949 -7.119 12.281 1.00 93.50 88 GLN A CA 1
ATOM 702 C C . GLN A 1 88 ? -8.424 -6.682 12.264 1.00 93.50 88 GLN A C 1
ATOM 704 O O . GLN A 1 88 ? -8.898 -6.106 13.236 1.00 93.50 88 GLN A O 1
ATOM 709 N N . PHE A 1 89 ? -9.144 -6.960 11.173 1.00 94.69 89 PHE A N 1
ATOM 710 C CA . PHE A 1 89 ? -10.557 -6.627 11.014 1.00 94.69 89 PHE A CA 1
ATOM 711 C C . PHE A 1 89 ? -11.491 -7.813 11.283 1.00 94.69 89 PHE A C 1
ATOM 713 O O . PHE A 1 89 ? -12.708 -7.672 11.146 1.00 94.69 89 PHE A O 1
ATOM 720 N N . HIS A 1 90 ? -10.965 -8.986 11.649 1.00 93.56 90 HIS A N 1
ATOM 721 C CA . HIS A 1 90 ? -11.791 -10.142 11.999 1.00 93.56 90 HIS A CA 1
ATOM 722 C C . HIS A 1 90 ? -12.750 -9.809 13.149 1.00 93.56 90 HIS A C 1
ATOM 724 O O . HIS A 1 90 ? -12.369 -9.155 14.116 1.00 93.56 90 HIS A O 1
ATOM 730 N N . GLY A 1 91 ? -14.009 -10.239 13.025 1.00 89.56 91 GLY A N 1
ATOM 731 C CA . GLY A 1 91 ? -15.057 -9.944 14.009 1.00 89.56 91 GLY A CA 1
ATOM 732 C C . GLY A 1 91 ? -15.549 -8.491 14.014 1.00 89.56 91 GLY A C 1
ATOM 733 O O . GLY A 1 91 ? -16.377 -8.133 14.846 1.00 89.56 91 GLY A O 1
ATOM 734 N N . THR A 1 92 ? -15.071 -7.646 13.095 1.00 93.12 92 THR A N 1
ATOM 735 C CA . THR A 1 92 ? -15.560 -6.272 12.914 1.00 93.12 92 THR A CA 1
ATOM 736 C C . THR A 1 92 ? -16.436 -6.164 11.666 1.00 93.12 92 THR A C 1
ATOM 738 O O . THR A 1 92 ? -16.400 -7.028 10.791 1.00 93.12 92 THR A O 1
ATOM 741 N N . ARG A 1 93 ? -17.153 -5.042 11.516 1.00 91.94 93 ARG A N 1
ATOM 742 C CA . ARG A 1 93 ? -17.906 -4.718 10.287 1.00 91.94 93 ARG A CA 1
ATOM 743 C C . ARG A 1 93 ? -17.048 -4.607 9.016 1.00 91.94 93 ARG A C 1
ATOM 745 O O . ARG A 1 93 ? -17.603 -4.505 7.932 1.00 91.94 93 ARG A O 1
ATOM 752 N N . TYR A 1 94 ? -15.721 -4.564 9.152 1.00 91.81 94 TYR A N 1
ATOM 753 C CA . TYR A 1 94 ? -14.764 -4.476 8.046 1.00 91.81 94 TYR A CA 1
ATOM 754 C C . TYR A 1 94 ? -14.085 -5.818 7.751 1.00 91.81 94 TYR A C 1
ATOM 756 O O . TYR A 1 94 ? -13.066 -5.853 7.062 1.00 91.81 94 TYR A O 1
ATOM 764 N N . SER A 1 95 ? -14.588 -6.918 8.320 1.00 93.75 95 SER A N 1
ATOM 765 C CA . SER A 1 95 ? -14.019 -8.237 8.070 1.00 93.75 95 SER A CA 1
ATOM 766 C C . SER A 1 95 ? -14.075 -8.580 6.581 1.00 93.75 95 SER A C 1
ATOM 768 O O . SER A 1 95 ? -15.089 -8.370 5.923 1.00 93.75 95 SER A O 1
ATOM 770 N N . ALA A 1 96 ? -12.975 -9.125 6.062 1.00 89.81 96 ALA A N 1
ATOM 771 C CA . ALA A 1 96 ? -12.906 -9.652 4.700 1.00 89.81 96 ALA A CA 1
ATOM 772 C C . ALA A 1 96 ? -13.462 -11.084 4.584 1.00 89.81 96 ALA A C 1
ATOM 774 O O . ALA A 1 96 ? -13.472 -11.643 3.490 1.00 89.81 96 ALA A O 1
ATOM 775 N N . ILE A 1 97 ? -13.873 -11.687 5.704 1.00 89.06 97 ILE A N 1
ATOM 776 C CA . ILE A 1 97 ? -14.477 -13.017 5.752 1.00 89.06 97 ILE A CA 1
ATOM 777 C C . ILE A 1 97 ? -15.989 -12.836 5.826 1.00 89.06 97 ILE A C 1
ATOM 779 O O . ILE A 1 97 ? -16.483 -12.054 6.641 1.00 89.06 97 ILE A O 1
ATOM 783 N N . ASP A 1 98 ? -16.706 -13.559 4.972 1.00 81.94 98 ASP A N 1
ATOM 784 C CA . ASP A 1 98 ? -18.159 -13.631 5.048 1.00 81.94 98 ASP A CA 1
ATOM 785 C C . ASP A 1 98 ? -18.557 -14.326 6.365 1.00 81.94 98 ASP A C 1
ATOM 787 O O . ASP A 1 98 ? -18.100 -15.442 6.602 1.00 81.94 98 ASP A O 1
ATOM 791 N N . PRO A 1 99 ? -19.398 -13.720 7.224 1.00 74.69 99 PRO A N 1
ATOM 792 C CA . PRO A 1 99 ? -19.847 -14.345 8.470 1.00 74.69 99 PRO A CA 1
ATOM 793 C C . PRO A 1 99 ? -20.574 -15.687 8.287 1.00 74.69 99 PRO A C 1
ATOM 795 O O . PRO A 1 99 ? -20.793 -16.388 9.273 1.00 74.69 99 PRO A O 1
ATOM 798 N N . SER A 1 100 ? -21.012 -16.001 7.065 1.00 78.44 100 SER A N 1
ATOM 799 C CA . SER A 1 100 ? -21.724 -17.230 6.706 1.00 78.44 100 SER A CA 1
ATOM 800 C C . SER A 1 100 ? -20.829 -18.362 6.178 1.00 78.44 100 SER A C 1
ATOM 802 O O . SER A 1 100 ? -21.341 -19.460 5.953 1.00 78.44 100 SER A O 1
ATOM 804 N N . MET A 1 101 ? -19.526 -18.117 5.994 1.00 61.91 101 MET A N 1
ATOM 805 C CA . MET A 1 101 ? -18.507 -19.115 5.619 1.00 61.91 101 MET A CA 1
ATOM 806 C C . MET A 1 101 ? -17.707 -19.577 6.837 1.00 61.91 101 MET A C 1
ATOM 808 O O . MET A 1 101 ? -17.385 -20.785 6.884 1.00 61.91 101 MET A O 1
#

Secondary structure (DSSP, 8-state):
-TTS-HHHHHHHHHHHHS-----GGGSTTS--EEEEESS--SS-HHHHHHHHHH-TT-EEEEESS-TT-HHHHSHHHHHHHHHHHHHTTTTSTT-SS-TT-

Organism: Nothobranchius furzeri (NCBI:txid105023)

Sequence (101 aa):
LESLGQNELASRLTLNCQNSYVEPHKIKDVAVTIIDVFDQSALSLEAKEEMYKLYPNARRAHLKTGGNFPYLCRSAEVNLYIQIHLRQFHGTRYSAIDPSM

pLDDT: mean 87.36, std 8.19, range [56.62, 97.19]

Radius of gyration: 17.61 Å; chains: 1; bounding box: 38×36×45 Å

InterPro domains:
  IPR026151 Maspardin [PTHR15913] (1-101)

Fo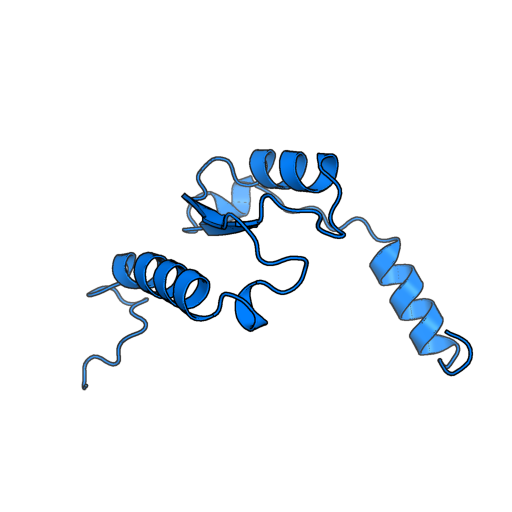ldseek 3Di:
DVVDDPVRVVVVVCVVPDDDDDDLVVCVPPAAADEEEPDDEPDDPVNVVVVCVSCVPYHYHYDPDQYHHNCVVVVVSVVVVVVVSQVVCPPHPSHPDDPVD